Protein AF-A0A8T3M7C1-F1 (afdb_monomer_lite)

Structure (mmCIF, N/CA/C/O backbone):
data_AF-A0A8T3M7C1-F1
#
_entry.id   AF-A0A8T3M7C1-F1
#
loop_
_atom_site.group_PDB
_atom_site.id
_atom_site.type_symbol
_atom_site.label_atom_id
_atom_site.label_alt_id
_atom_site.label_comp_id
_atom_site.label_asym_id
_atom_site.label_entity_id
_atom_site.label_seq_id
_atom_site.pdbx_PDB_ins_code
_atom_site.Cartn_x
_atom_site.Cartn_y
_atom_site.Cartn_z
_atom_site.occupancy
_atom_site.B_iso_or_equiv
_atom_site.auth_seq_id
_atom_site.auth_comp_id
_atom_site.auth_asym_id
_atom_site.auth_atom_id
_atom_site.pdbx_PDB_model_num
ATOM 1 N N . MET A 1 1 ? 5.874 -11.599 -16.230 1.00 60.88 1 MET A N 1
ATOM 2 C CA . MET A 1 1 ? 6.879 -10.826 -15.466 1.00 60.88 1 MET A CA 1
ATOM 3 C C . MET A 1 1 ? 6.512 -10.942 -13.995 1.00 60.88 1 MET A C 1
ATOM 5 O O . MET A 1 1 ? 5.321 -11.002 -13.715 1.00 60.88 1 MET A O 1
ATOM 9 N N . ALA A 1 2 ? 7.471 -11.068 -13.076 1.00 76.19 2 ALA A N 1
ATOM 10 C CA . ALA A 1 2 ? 7.145 -11.084 -11.647 1.00 76.19 2 ALA A CA 1
ATOM 11 C C . ALA A 1 2 ? 6.712 -9.669 -11.217 1.00 76.19 2 ALA A C 1
ATOM 13 O O . ALA A 1 2 ? 7.429 -8.713 -11.498 1.00 76.19 2 ALA A O 1
ATOM 14 N N . GLY A 1 3 ? 5.530 -9.538 -10.610 1.00 91.31 3 GLY A N 1
ATOM 15 C CA . GLY A 1 3 ? 5.008 -8.269 -10.088 1.00 91.31 3 GLY A CA 1
ATOM 16 C C . GLY A 1 3 ? 5.281 -8.107 -8.592 1.00 91.31 3 GLY A C 1
ATOM 17 O O . GLY A 1 3 ? 5.535 -9.089 -7.893 1.00 91.31 3 GLY A O 1
ATOM 18 N N . ILE A 1 4 ? 5.200 -6.874 -8.094 1.00 95.38 4 ILE A N 1
ATOM 19 C CA . ILE A 1 4 ? 5.313 -6.550 -6.668 1.00 95.38 4 ILE A CA 1
ATOM 20 C C . ILE A 1 4 ? 3.907 -6.451 -6.077 1.00 95.38 4 ILE A C 1
ATOM 22 O O . ILE A 1 4 ? 3.068 -5.686 -6.554 1.00 95.38 4 ILE A O 1
ATOM 26 N N . TRP A 1 5 ? 3.661 -7.211 -5.013 1.00 95.88 5 TRP A N 1
ATOM 27 C CA . TRP A 1 5 ? 2.385 -7.224 -4.304 1.00 95.88 5 TRP A CA 1
ATOM 28 C C . TRP A 1 5 ? 2.527 -6.508 -2.965 1.00 95.88 5 TRP A C 1
ATOM 30 O O . TRP A 1 5 ? 3.429 -6.817 -2.188 1.00 95.88 5 TRP A O 1
ATOM 40 N N . VAL A 1 6 ? 1.633 -5.557 -2.696 1.00 96.38 6 VAL A N 1
ATOM 41 C CA . VAL A 1 6 ? 1.600 -4.789 -1.447 1.00 96.38 6 VAL A CA 1
ATOM 42 C C . VAL A 1 6 ? 0.309 -5.102 -0.706 1.00 96.38 6 VAL A C 1
ATOM 44 O O . VAL A 1 6 ? -0.779 -4.866 -1.227 1.00 96.38 6 VAL A O 1
ATOM 47 N N . HIS A 1 7 ? 0.427 -5.614 0.517 1.00 96.06 7 HIS A N 1
ATOM 48 C CA . HIS A 1 7 ? -0.710 -5.777 1.415 1.00 96.06 7 HIS A CA 1
ATOM 49 C C . HIS A 1 7 ? -0.996 -4.454 2.134 1.00 96.06 7 HIS A C 1
ATOM 51 O O . HIS A 1 7 ? -0.136 -3.921 2.839 1.00 96.06 7 HIS A O 1
ATOM 57 N N . GLY A 1 8 ? -2.194 -3.917 1.926 1.00 96.06 8 GLY A N 1
ATOM 58 C CA . GLY A 1 8 ? -2.688 -2.743 2.624 1.00 96.06 8 GLY A CA 1
ATOM 59 C C . GLY A 1 8 ? -3.502 -3.143 3.847 1.00 96.06 8 GLY A C 1
ATOM 60 O O . GLY A 1 8 ? -4.553 -3.764 3.713 1.00 96.06 8 GLY A O 1
ATOM 61 N N . GLU A 1 9 ? -3.018 -2.763 5.023 1.00 96.19 9 GLU A N 1
ATOM 62 C CA . GLU A 1 9 ? -3.701 -2.963 6.297 1.00 96.19 9 GLU A CA 1
ATOM 63 C C . GLU A 1 9 ? -4.611 -1.769 6.584 1.00 96.19 9 GLU A C 1
ATOM 65 O O . GLU A 1 9 ? -4.213 -0.617 6.393 1.00 96.19 9 GLU A O 1
ATOM 70 N N . ILE A 1 10 ? -5.828 -2.040 7.051 1.00 95.62 10 ILE A N 1
ATOM 71 C CA . ILE A 1 10 ? -6.763 -1.003 7.487 1.00 95.62 10 ILE A CA 1
ATOM 72 C C . ILE A 1 10 ? -6.696 -0.811 9.002 1.00 95.62 10 ILE A C 1
ATOM 74 O O . ILE A 1 10 ? -6.531 -1.764 9.762 1.00 95.62 10 ILE A O 1
ATOM 78 N N . THR A 1 11 ? -6.838 0.427 9.454 1.00 93.12 11 THR A N 1
ATOM 79 C CA . THR A 1 11 ? -6.977 0.777 10.869 1.00 93.12 11 THR A CA 1
ATOM 80 C C . THR A 1 11 ? -8.424 0.607 11.336 1.00 93.12 11 THR A C 1
ATOM 82 O O . THR A 1 11 ? -9.344 0.438 10.537 1.00 93.12 11 THR A O 1
ATOM 85 N N . GLY A 1 12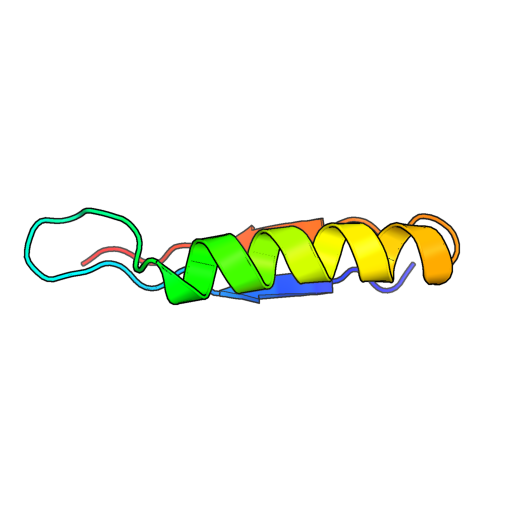 ? -8.653 0.673 12.653 1.00 91.38 12 GLY A N 1
ATOM 86 C CA . GLY A 1 12 ? -9.986 0.474 13.246 1.00 91.38 12 GLY A CA 1
ATOM 87 C C . GLY A 1 12 ? -11.044 1.520 12.862 1.00 91.38 12 GLY A C 1
ATOM 88 O O . GLY A 1 12 ? -12.226 1.295 13.094 1.00 91.38 12 GLY A O 1
ATOM 89 N N . ASP A 1 13 ? -10.639 2.644 12.270 1.00 92.12 13 ASP A N 1
ATOM 90 C CA . ASP A 1 13 ? -11.524 3.666 11.694 1.00 92.12 13 ASP A CA 1
ATOM 91 C C . ASP A 1 13 ? -11.801 3.454 10.190 1.00 92.12 13 ASP A C 1
ATOM 93 O O . ASP A 1 13 ? -12.457 4.280 9.557 1.00 92.12 13 ASP A O 1
ATOM 97 N N . GLY A 1 14 ? -11.298 2.359 9.611 1.00 90.81 14 GLY A N 1
ATOM 98 C CA . GLY A 1 14 ? -11.443 2.018 8.197 1.00 90.81 14 GLY A CA 1
ATOM 99 C C . GLY A 1 14 ? -10.482 2.754 7.261 1.00 90.81 14 GLY A C 1
ATOM 100 O O . GLY A 1 14 ? -10.541 2.540 6.049 1.00 90.81 14 GLY A O 1
ATOM 101 N N . SER A 1 15 ? -9.596 3.612 7.778 1.00 94.19 15 SER A N 1
ATOM 102 C CA . SER A 1 15 ? -8.548 4.232 6.964 1.00 94.19 15 SER A CA 1
ATOM 103 C C . SER A 1 15 ? -7.397 3.257 6.690 1.00 94.19 15 SER A C 1
ATOM 105 O O . SER A 1 15 ? -7.289 2.196 7.301 1.00 94.19 15 SER A O 1
ATOM 107 N N . LEU A 1 16 ? -6.546 3.575 5.712 1.00 95.00 16 LEU A N 1
ATOM 108 C CA . LEU A 1 16 ? -5.371 2.758 5.422 1.00 95.00 16 LEU A CA 1
ATOM 109 C C . LEU A 1 16 ? -4.254 3.102 6.414 1.00 95.00 16 LEU A C 1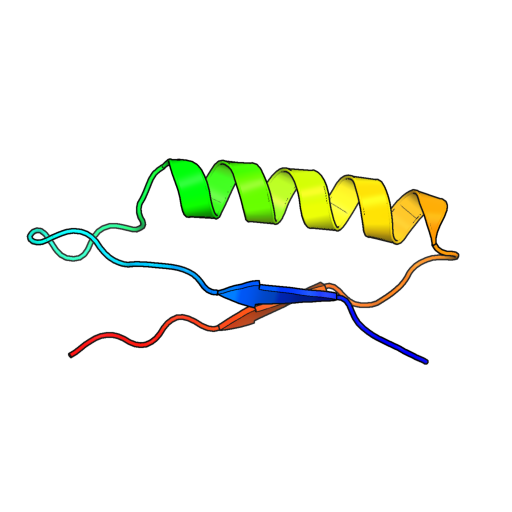
ATOM 111 O O . LEU A 1 16 ? -3.932 4.278 6.605 1.00 95.00 16 LEU A O 1
ATOM 115 N N . ALA A 1 17 ? -3.617 2.085 6.993 1.00 96.00 17 ALA A N 1
ATOM 116 C CA . ALA A 1 17 ? -2.475 2.277 7.869 1.00 96.00 17 ALA A CA 1
ATOM 117 C C . ALA A 1 17 ? -1.377 3.068 7.144 1.00 96.00 17 ALA A C 1
ATOM 119 O O . ALA A 1 17 ? -1.019 2.781 5.998 1.00 96.00 17 ALA A O 1
ATOM 120 N N . LYS A 1 18 ? -0.796 4.056 7.832 1.00 96.56 18 LYS A N 1
ATOM 121 C CA . LYS A 1 18 ? 0.260 4.905 7.262 1.00 96.56 18 LYS A CA 1
ATOM 122 C C . LYS A 1 18 ? 1.442 4.082 6.736 1.00 96.56 18 LYS A C 1
ATOM 124 O O . LYS A 1 18 ? 1.974 4.373 5.674 1.00 96.56 18 LYS A O 1
ATOM 129 N N . LEU A 1 19 ? 1.815 3.010 7.431 1.00 96.62 19 LEU A N 1
ATOM 130 C CA . LEU A 1 19 ? 2.890 2.135 6.969 1.00 96.62 19 LEU A CA 1
ATOM 131 C C . LEU A 1 19 ? 2.566 1.492 5.608 1.00 96.62 19 LEU A C 1
ATOM 133 O O . LEU A 1 19 ? 3.444 1.366 4.760 1.00 96.62 19 LEU A O 1
ATOM 137 N N . SER A 1 20 ? 1.304 1.144 5.346 1.00 96.50 20 SER A N 1
ATOM 138 C CA . SER A 1 20 ? 0.896 0.590 4.053 1.00 96.50 20 SER A CA 1
ATOM 139 C C . SER A 1 20 ? 1.032 1.595 2.905 1.00 96.50 20 SER A C 1
ATOM 141 O O . SER A 1 20 ? 1.364 1.187 1.791 1.00 96.50 20 SER A O 1
ATOM 143 N N . THR A 1 21 ? 0.848 2.900 3.145 1.00 96.00 21 THR A N 1
ATOM 144 C CA . THR A 1 21 ? 1.098 3.925 2.111 1.00 96.00 21 THR A CA 1
ATOM 145 C C . THR A 1 21 ? 2.592 4.126 1.853 1.00 96.00 21 THR A C 1
ATOM 147 O O . THR A 1 21 ? 3.011 4.271 0.700 1.00 96.00 21 THR A O 1
ATOM 150 N N . GLU A 1 22 ? 3.417 4.066 2.899 1.00 98.19 22 GLU A N 1
ATOM 151 C CA . GLU A 1 22 ? 4.879 4.139 2.792 1.00 98.19 22 GLU A CA 1
ATOM 152 C C . GLU A 1 22 ? 5.438 2.938 2.012 1.00 98.19 22 GLU A C 1
ATOM 154 O O . GLU A 1 22 ? 6.232 3.112 1.085 1.00 98.19 22 GLU A O 1
ATOM 159 N N . VAL A 1 23 ? 4.951 1.725 2.295 1.00 97.75 23 VAL A N 1
ATOM 160 C CA . VAL A 1 23 ? 5.333 0.507 1.560 1.00 97.75 23 VAL A CA 1
ATOM 161 C C . VAL A 1 23 ? 4.863 0.556 0.105 1.00 97.75 23 VAL A C 1
ATOM 163 O O . VAL A 1 23 ? 5.621 0.182 -0.787 1.00 97.75 23 VAL A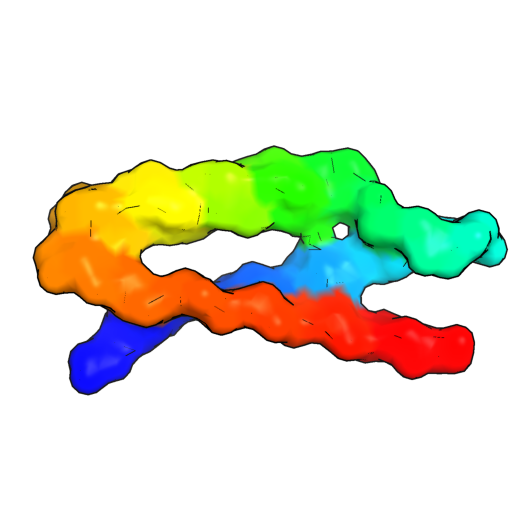 O 1
ATOM 166 N N . ALA A 1 24 ? 3.657 1.062 -0.176 1.00 96.88 24 ALA A N 1
ATOM 167 C CA . ALA A 1 24 ? 3.193 1.245 -1.554 1.00 96.88 24 ALA A CA 1
ATOM 168 C C . ALA A 1 24 ? 4.086 2.222 -2.342 1.00 96.88 24 ALA A C 1
ATOM 170 O O . ALA A 1 24 ? 4.372 2.001 -3.522 1.00 96.88 24 ALA A O 1
ATOM 171 N N . THR A 1 25 ? 4.577 3.271 -1.678 1.00 97.50 25 THR A N 1
ATOM 172 C CA . THR A 1 25 ? 5.521 4.233 -2.263 1.00 97.50 25 THR A CA 1
ATOM 173 C C . THR A 1 25 ? 6.875 3.579 -2.540 1.00 97.50 25 THR A C 1
ATOM 175 O O . THR A 1 25 ? 7.412 3.708 -3.642 1.00 97.50 25 THR A O 1
ATOM 178 N N . LEU A 1 26 ? 7.399 2.806 -1.586 1.00 97.62 26 LEU A N 1
ATOM 179 C CA . LEU A 1 26 ? 8.636 2.044 -1.761 1.00 97.62 26 LEU A CA 1
ATOM 180 C C . LEU A 1 26 ? 8.527 1.032 -2.910 1.00 97.62 26 LEU A C 1
ATOM 182 O O . LEU A 1 26 ? 9.437 0.924 -3.728 1.00 97.62 26 LEU A O 1
ATOM 186 N N . ALA A 1 27 ? 7.403 0.321 -3.009 1.00 96.81 27 ALA A N 1
ATOM 187 C CA . ALA A 1 27 ? 7.166 -0.657 -4.065 1.00 96.81 27 ALA A CA 1
ATOM 188 C C . ALA A 1 27 ? 7.221 -0.024 -5.464 1.00 96.81 27 ALA A C 1
ATOM 190 O O . ALA A 1 27 ? 7.750 -0.635 -6.390 1.00 96.81 27 ALA A O 1
ATOM 191 N N . ARG A 1 28 ? 6.740 1.217 -5.621 1.00 96.12 28 ARG A N 1
ATOM 192 C CA . ARG A 1 28 ? 6.860 1.968 -6.882 1.00 96.12 28 ARG A CA 1
ATOM 193 C C . ARG A 1 28 ? 8.304 2.316 -7.224 1.00 96.12 28 ARG A C 1
ATOM 195 O O . ARG A 1 28 ? 8.685 2.175 -8.383 1.00 96.12 28 ARG A O 1
ATOM 202 N N . ALA A 1 29 ? 9.102 2.725 -6.240 1.00 96.94 29 ALA A N 1
ATOM 203 C CA . ALA A 1 29 ? 10.526 2.973 -6.457 1.00 96.94 29 ALA A CA 1
ATOM 204 C C . ALA A 1 29 ? 11.250 1.679 -6.866 1.00 96.94 29 ALA A C 1
ATOM 206 O O . ALA A 1 29 ? 11.972 1.658 -7.858 1.00 96.94 29 ALA A O 1
ATOM 207 N N . LEU A 1 30 ? 10.974 0.568 -6.177 1.00 95.50 30 LEU A N 1
ATOM 208 C CA . LEU A 1 30 ? 11.565 -0.730 -6.502 1.00 95.50 30 LEU A CA 1
ATOM 209 C C . LEU A 1 30 ? 11.146 -1.242 -7.888 1.00 95.50 30 LEU A C 1
ATOM 211 O O . LEU A 1 30 ? 11.965 -1.818 -8.601 1.00 95.50 30 LEU A O 1
ATOM 215 N N . ALA A 1 31 ? 9.894 -1.021 -8.294 1.00 95.31 31 ALA A N 1
ATOM 216 C CA . A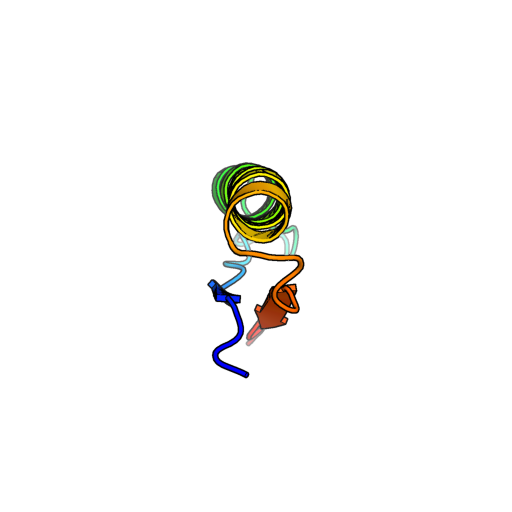LA A 1 31 ? 9.416 -1.365 -9.629 1.00 95.31 31 ALA A CA 1
ATOM 217 C C . ALA A 1 31 ? 10.192 -0.645 -10.739 1.00 95.31 31 ALA A C 1
ATOM 219 O O . ALA A 1 31 ? 10.488 -1.266 -11.761 1.00 95.31 31 ALA A O 1
ATOM 220 N N . ALA A 1 32 ? 10.550 0.628 -10.533 1.00 94.25 32 ALA A N 1
ATOM 221 C CA . ALA A 1 32 ? 11.359 1.388 -11.485 1.00 94.25 32 ALA A CA 1
ATOM 222 C C . ALA A 1 32 ? 12.756 0.769 -11.659 1.00 94.25 32 ALA A C 1
ATOM 224 O O . ALA A 1 32 ? 13.203 0.579 -12.788 1.00 94.25 32 ALA A O 1
ATOM 225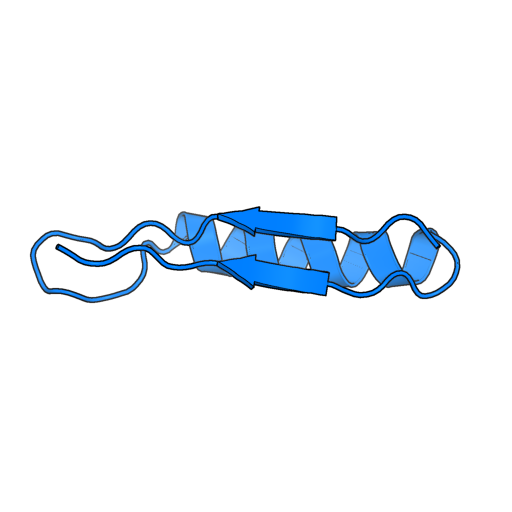 N N . GLU A 1 33 ? 13.390 0.357 -10.558 1.00 94.00 33 GLU A N 1
ATOM 226 C CA . GLU A 1 33 ? 14.695 -0.322 -10.574 1.00 94.00 33 GLU A CA 1
ATOM 227 C C . GLU A 1 33 ? 14.618 -1.759 -11.124 1.00 94.00 33 GLU A C 1
ATOM 229 O O . GLU A 1 33 ? 15.585 -2.288 -11.666 1.00 94.00 33 GLU A O 1
ATOM 234 N N . SER A 1 34 ? 13.451 -2.401 -11.027 1.00 86.44 34 SER A N 1
ATOM 235 C CA . SER A 1 34 ? 13.237 -3.805 -11.416 1.00 86.44 34 SER A CA 1
ATOM 236 C C . SER A 1 34 ? 12.741 -3.973 -12.859 1.00 86.44 34 SER A C 1
ATOM 238 O O . SER A 1 34 ? 12.051 -4.944 -13.173 1.00 86.44 34 SER A O 1
ATOM 240 N N . GLY A 1 35 ? 13.055 -3.025 -13.747 1.00 88.00 35 GLY A N 1
ATOM 241 C CA . GLY A 1 35 ? 12.669 -3.090 -15.161 1.00 88.00 35 GLY A CA 1
ATOM 242 C C . GLY A 1 35 ? 11.188 -2.799 -15.424 1.00 88.00 35 GLY A C 1
ATOM 243 O O . GLY A 1 35 ? 10.639 -3.290 -16.409 1.00 88.00 35 GLY A O 1
ATOM 244 N N . GLY A 1 36 ? 10.542 -2.015 -14.555 1.00 89.44 36 GLY A N 1
ATOM 245 C CA . GLY A 1 36 ? 9.153 -1.584 -14.724 1.00 89.44 36 GLY A CA 1
ATOM 246 C C . GLY A 1 36 ? 8.119 -2.623 -14.294 1.00 89.44 36 GLY A C 1
ATOM 247 O O . GLY A 1 36 ? 7.076 -2.735 -14.930 1.00 89.44 36 GLY A O 1
ATOM 248 N N . ALA A 1 37 ? 8.402 -3.398 -13.243 1.00 92.88 37 ALA A N 1
ATOM 249 C CA . ALA A 1 37 ? 7.468 -4.399 -12.728 1.00 92.88 37 ALA A CA 1
ATOM 250 C C . ALA A 1 37 ? 6.122 -3.780 -12.295 1.00 92.88 37 ALA A C 1
ATOM 252 O O . ALA A 1 37 ? 6.077 -2.701 -11.701 1.00 92.88 37 ALA A O 1
ATOM 253 N N . ASP A 1 38 ? 5.018 -4.490 -12.530 1.00 94.81 38 ASP A N 1
ATOM 254 C CA . ASP A 1 38 ? 3.699 -4.052 -12.067 1.00 94.81 38 ASP A CA 1
ATOM 255 C C . ASP A 1 38 ? 3.613 -4.082 -10.537 1.00 94.81 38 ASP A C 1
ATOM 257 O O . ASP A 1 38 ? 4.020 -5.055 -9.898 1.00 94.81 38 ASP A O 1
ATOM 261 N N . VAL A 1 39 ? 3.035 -3.031 -9.949 1.00 96.00 39 VAL A N 1
ATOM 262 C CA . VAL A 1 39 ? 2.775 -2.939 -8.506 1.00 96.00 39 VAL A CA 1
ATOM 263 C C . VAL A 1 39 ? 1.277 -3.045 -8.263 1.00 96.00 39 VAL A C 1
ATOM 265 O O . VAL A 1 39 ? 0.520 -2.174 -8.692 1.00 96.00 39 VAL A O 1
ATOM 268 N N . THR A 1 40 ? 0.858 -4.092 -7.553 1.00 96.31 40 THR A N 1
ATOM 269 C CA . THR A 1 40 ? -0.548 -4.355 -7.216 1.00 96.31 40 THR A CA 1
ATOM 270 C C . THR A 1 40 ? -0.757 -4.253 -5.709 1.00 96.31 40 THR A C 1
ATOM 272 O O . THR A 1 40 ? -0.090 -4.938 -4.935 1.00 96.31 40 THR A O 1
ATOM 275 N N . GLY A 1 41 ? -1.689 -3.398 -5.288 1.00 95.25 41 GLY A N 1
ATOM 276 C CA . GLY A 1 41 ? -2.123 -3.297 -3.895 1.00 95.25 41 GLY A CA 1
ATOM 277 C C . GLY A 1 41 ? -3.332 -4.192 -3.628 1.00 95.25 41 GLY A C 1
ATOM 278 O O . GLY A 1 41 ? -4.285 -4.172 -4.404 1.00 95.25 41 GLY A O 1
ATOM 279 N N . VAL A 1 42 ? -3.309 -4.946 -2.530 1.00 95.44 42 VAL A N 1
ATOM 280 C CA . VAL A 1 42 ? -4.442 -5.744 -2.047 1.00 95.44 42 VAL A CA 1
ATOM 281 C C . VAL A 1 42 ? -4.806 -5.264 -0.652 1.00 95.44 42 VAL A C 1
ATOM 283 O O . VAL A 1 42 ? -3.977 -5.311 0.253 1.00 95.44 42 VAL A O 1
ATOM 286 N N . VAL A 1 43 ? -6.046 -4.817 -0.487 1.00 94.50 43 VAL A N 1
ATOM 287 C CA . VAL A 1 43 ? -6.619 -4.428 0.804 1.00 94.50 43 VAL A CA 1
ATOM 288 C C . VAL A 1 43 ? -7.737 -5.407 1.117 1.00 94.50 43 VAL A C 1
ATOM 290 O O . VAL A 1 43 ? -8.627 -5.604 0.291 1.00 94.50 43 VAL A O 1
ATOM 293 N N . ILE A 1 44 ? -7.689 -6.020 2.296 1.00 88.12 44 ILE A N 1
ATOM 294 C CA . ILE A 1 44 ? -8.753 -6.899 2.780 1.00 88.12 44 ILE A CA 1
ATOM 295 C C . ILE A 1 44 ? -9.385 -6.207 3.982 1.00 88.12 44 ILE A C 1
ATOM 297 O O . ILE A 1 44 ? -8.810 -6.191 5.068 1.00 88.12 44 ILE A O 1
ATOM 301 N N . GLY A 1 45 ? -10.547 -5.597 3.760 1.00 82.94 45 GLY A N 1
ATOM 302 C CA . GLY A 1 45 ? -11.387 -5.086 4.838 1.00 82.94 45 GLY A CA 1
ATOM 303 C C . GLY A 1 45 ? -12.340 -6.165 5.343 1.00 82.94 45 GLY A C 1
ATOM 304 O O . GLY A 1 45 ? -12.810 -6.980 4.546 1.00 82.94 45 GLY A O 1
ATOM 305 N N . ALA A 1 46 ? -12.593 -6.168 6.652 1.00 66.94 46 ALA A N 1
ATOM 306 C CA . ALA A 1 46 ? -13.652 -6.946 7.296 1.00 66.94 46 ALA A CA 1
ATOM 307 C C . ALA A 1 46 ? -14.905 -6.083 7.490 1.00 66.94 46 ALA A C 1
ATOM 309 O O . ALA A 1 46 ? -14.736 -4.86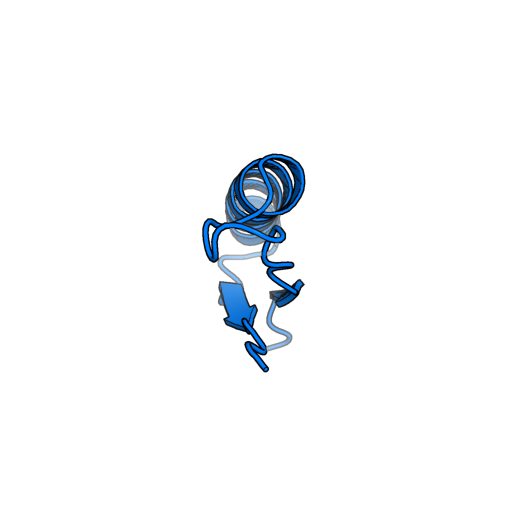1 7.711 1.00 66.94 46 ALA A O 1
#

Radius of gyration: 11.66 Å; chains: 1; bounding box: 28×16×29 Å

Sequence (46 aa):
MAGIWVHGEITGDGSLAKLSTEVATLARALAAESGGADVTGVVIGA

Secondary structure (DSSP, 8-state):
-PPEEEEEPBPTTSPBPHHHHHHHHHHHHHHHHTTS--EEEEE---

pLDDT: mean 92.66, std 7.41, range [60.88, 98.19]

Foldseek 3Di:
DDAAEQEWEADPVRHTDPVSVVVLVVSCVVCVVVVNHHYYYDYDDD